Protein AF-A0A968Q8F9-F1 (afdb_monomer)

Radius of gyration: 17.28 Å; Cα contacts (8 Å, |Δi|>4): 92; chains: 1; bounding box: 48×37×35 Å

Solvent-accessible surface area (backbone atoms only — not comparable to full-atom values): 5662 Å² total; per-residue (Å²): 109,63,76,64,48,56,75,79,41,61,53,74,35,31,25,41,42,33,31,44,78,93,46,100,79,45,48,78,45,80,41,35,43,74,46,48,63,62,53,38,59,77,66,68,66,83,71,64,65,50,76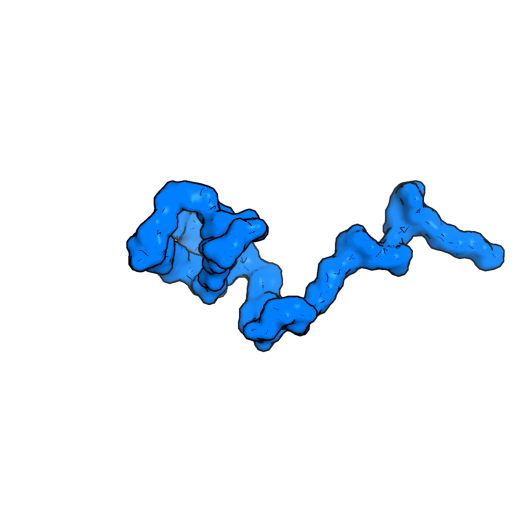,48,78,39,69,78,48,53,66,47,65,75,34,82,47,94,90,61,45,86,76,79,58,90,81,35,89,86,56,68,44,98,94,40,69,76,83,84,131

Nearest PDB structures (foldseek):
  2ybo-assembly1_A-2  TM=8.472E-01  e=1.616E-03  Pseudomonas aeruginosa PAO1
  2ybq-assembly1_A-2  TM=8.435E-01  e=2.372E-03  Pseudomonas aeruginosa PAO1
  1s4d-assembly1_A  TM=8.810E-01  e=7.031E-03  Pseudomonas denitrificans (nom. rej.)
  1s4d-assembly5_J  TM=8.954E-01  e=9.080E-03  Pseudomonas denitrificans (nom. rej.)
  1s4d-assembly6_L  TM=8.546E-01  e=1.032E-02  Pseudomonas denitrificans (nom. rej.)

Structure (mmCIF, N/CA/C/O backbone):
data_AF-A0A968Q8F9-F1
#
_entry.id   AF-A0A968Q8F9-F1
#
loop_
_atom_site.group_PDB
_atom_site.id
_atom_site.type_symbol
_atom_site.label_atom_id
_atom_site.label_alt_id
_atom_site.label_comp_id
_atom_site.label_asym_id
_atom_site.label_entity_id
_atom_site.label_seq_id
_atom_site.pdbx_PDB_ins_code
_atom_site.Cartn_x
_atom_site.Cartn_y
_atom_site.Cartn_z
_atom_site.occupancy
_atom_site.B_iso_or_equiv
_atom_site.auth_seq_id
_atom_site.auth_comp_id
_atom_site.auth_asym_id
_atom_site.auth_atom_id
_atom_site.pdbx_PDB_model_num
ATOM 1 N N . ALA A 1 1 ? -9.302 -0.010 -14.014 1.00 91.25 1 ALA A N 1
ATOM 2 C CA . ALA A 1 1 ? -8.076 0.323 -13.258 1.00 91.25 1 ALA A CA 1
ATOM 3 C C . ALA A 1 1 ? -6.921 -0.627 -13.587 1.00 91.25 1 ALA A C 1
ATOM 5 O O . ALA A 1 1 ? -6.068 -0.216 -14.359 1.00 91.25 1 ALA A O 1
ATOM 6 N N . GLN A 1 2 ? -6.895 -1.884 -13.106 1.00 97.56 2 GLN A N 1
ATOM 7 C CA . GLN A 1 2 ? -5.749 -2.799 -13.316 1.00 97.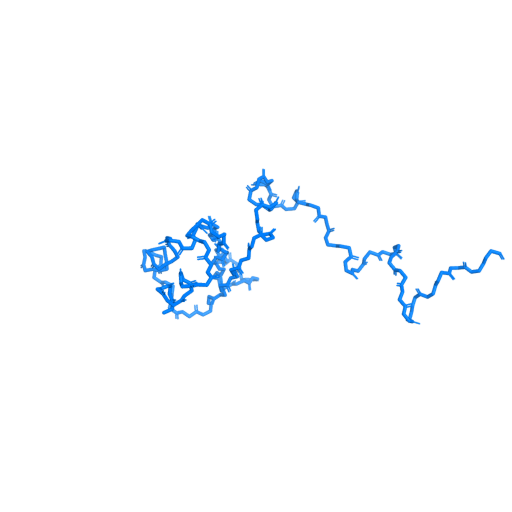56 2 GLN A CA 1
ATOM 8 C C . GLN A 1 2 ? -5.317 -2.928 -14.783 1.00 97.56 2 GLN A C 1
ATOM 10 O O . GLN A 1 2 ? -4.154 -2.709 -15.095 1.00 97.56 2 GLN A O 1
ATOM 15 N N . ALA A 1 3 ? -6.259 -3.213 -15.687 1.00 98.06 3 ALA A N 1
ATOM 16 C CA . ALA A 1 3 ? -5.957 -3.359 -17.112 1.00 98.06 3 ALA A CA 1
ATOM 17 C C . ALA A 1 3 ? -5.306 -2.107 -17.728 1.00 98.06 3 ALA A C 1
ATOM 19 O O . ALA A 1 3 ? -4.459 -2.236 -18.598 1.00 98.06 3 ALA A O 1
ATOM 20 N N . GLN A 1 4 ? -5.664 -0.905 -17.260 1.00 98.19 4 GLN A N 1
ATOM 21 C CA . GLN A 1 4 ? -5.049 0.340 -17.734 1.00 98.19 4 GLN A CA 1
ATOM 22 C C . GLN A 1 4 ? -3.631 0.512 -17.182 1.00 98.19 4 GLN A C 1
ATOM 24 O O . GLN A 1 4 ? -2.751 0.960 -17.904 1.00 98.19 4 GLN A O 1
ATOM 29 N N . LEU A 1 5 ? -3.394 0.135 -15.922 1.00 98.00 5 LEU A N 1
ATOM 30 C CA . LEU A 1 5 ? -2.057 0.180 -15.325 1.00 98.00 5 LEU A CA 1
ATOM 31 C C . LEU A 1 5 ? -1.098 -0.795 -16.019 1.00 98.00 5 LEU A C 1
ATOM 33 O O . LEU A 1 5 ? 0.043 -0.433 -16.275 1.00 98.00 5 LEU A O 1
ATOM 37 N N . LEU A 1 6 ? -1.572 -1.985 -16.396 1.00 98.19 6 LEU A N 1
ATOM 38 C CA . LEU A 1 6 ? -0.780 -2.989 -17.121 1.00 9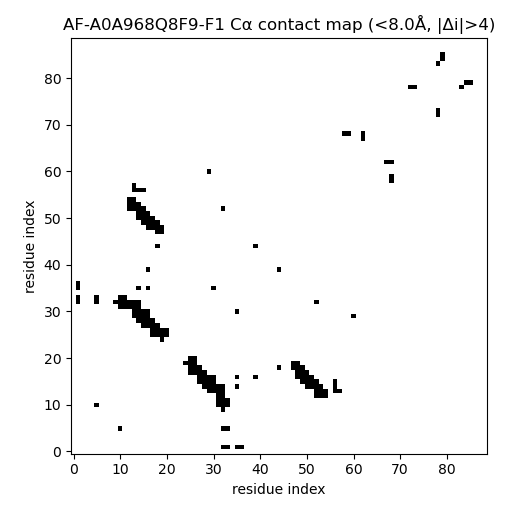8.19 6 LEU A CA 1
ATOM 39 C C . LEU A 1 6 ? -0.329 -2.538 -18.523 1.00 98.19 6 LEU A C 1
ATOM 41 O O . LEU A 1 6 ? 0.533 -3.178 -19.112 1.00 98.19 6 LEU A O 1
ATOM 45 N N . LEU A 1 7 ? -0.870 -1.437 -19.060 1.00 98.19 7 LEU A N 1
ATOM 46 C CA . LEU A 1 7 ? -0.360 -0.828 -20.297 1.00 98.19 7 LEU A CA 1
ATOM 47 C C . LEU A 1 7 ? 0.921 -0.007 -20.078 1.00 98.19 7 LEU A C 1
ATOM 49 O O . LEU A 1 7 ? 1.581 0.363 -21.046 1.00 98.19 7 LEU A O 1
ATOM 53 N N . HIS A 1 8 ? 1.248 0.322 -18.826 1.00 97.06 8 HIS A N 1
ATOM 54 C CA . HIS A 1 8 ? 2.318 1.260 -18.471 1.00 97.06 8 HIS A CA 1
ATOM 55 C C . HIS A 1 8 ? 3.297 0.714 -17.425 1.00 97.06 8 HIS A C 1
ATOM 57 O O . HIS A 1 8 ? 4.366 1.292 -17.238 1.00 97.06 8 HIS A O 1
ATOM 63 N N . TYR A 1 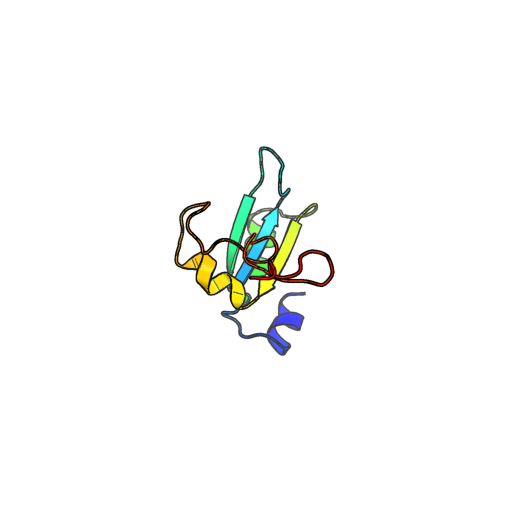9 ? 2.938 -0.374 -16.745 1.00 97.00 9 TYR A N 1
ATOM 64 C CA . TYR A 1 9 ? 3.727 -1.009 -15.698 1.00 97.00 9 TYR A CA 1
ATOM 65 C C . TYR A 1 9 ? 3.814 -2.513 -15.937 1.00 97.00 9 TYR A C 1
ATOM 67 O O . TYR A 1 9 ? 2.843 -3.136 -16.367 1.00 97.00 9 TYR A O 1
ATOM 75 N N . GLU A 1 10 ? 4.957 -3.098 -15.582 1.00 97.50 10 GLU A N 1
ATOM 76 C CA . GLU A 1 10 ? 5.159 -4.544 -15.626 1.00 97.50 10 GLU A CA 1
ATOM 77 C C . GLU A 1 10 ? 4.165 -5.266 -14.712 1.00 97.50 10 GLU A C 1
ATOM 79 O O . GLU A 1 10 ? 3.819 -4.777 -13.631 1.00 97.50 10 GLU A O 1
ATOM 84 N N . ALA A 1 11 ? 3.739 -6.462 -15.117 1.00 97.88 11 ALA A N 1
ATOM 85 C CA . ALA A 1 11 ? 2.768 -7.266 -14.375 1.00 97.88 11 ALA A CA 1
ATOM 86 C C . ALA A 1 11 ? 3.244 -7.634 -12.957 1.00 97.88 11 ALA A C 1
ATOM 88 O O . ALA A 1 11 ? 2.427 -7.786 -12.048 1.00 97.88 11 ALA A O 1
ATOM 89 N N . ASP A 1 12 ? 4.561 -7.730 -12.761 1.00 96.38 12 ASP A N 1
ATOM 90 C CA . ASP A 1 12 ? 5.202 -8.014 -11.476 1.00 96.38 12 ASP A CA 1
ATOM 91 C C . ASP A 1 12 ? 5.482 -6.745 -10.639 1.00 96.38 12 ASP A C 1
ATOM 93 O O . ASP A 1 12 ? 6.122 -6.818 -9.584 1.00 96.38 12 ASP A O 1
ATOM 97 N N . THR A 1 13 ? 5.063 -5.559 -11.103 1.00 96.62 13 THR A N 1
ATOM 98 C CA . THR A 1 13 ? 5.228 -4.310 -10.348 1.00 96.62 13 THR A CA 1
ATOM 99 C C . THR A 1 13 ? 4.484 -4.452 -9.022 1.00 96.62 13 THR A C 1
ATOM 101 O O . THR A 1 13 ? 3.287 -4.740 -9.046 1.00 96.62 13 THR A O 1
ATOM 104 N N . PRO A 1 14 ? 5.134 -4.262 -7.861 1.00 96.38 14 PRO A N 1
ATOM 105 C CA . PRO A 1 14 ? 4.448 -4.463 -6.598 1.00 96.38 14 PRO A CA 1
ATOM 106 C C . PRO A 1 14 ? 3.373 -3.404 -6.358 1.00 96.38 14 PRO A C 1
ATOM 108 O O . PRO A 1 14 ? 3.548 -2.217 -6.658 1.00 96.38 14 PRO A O 1
ATOM 111 N N . VAL A 1 15 ? 2.291 -3.855 -5.739 1.00 97.25 15 VAL A N 1
ATOM 112 C CA . VAL A 1 15 ? 1.159 -3.055 -5.301 1.00 97.25 15 VAL A CA 1
ATOM 113 C C . VAL A 1 15 ? 0.931 -3.307 -3.820 1.00 97.25 15 VAL A C 1
ATOM 115 O O . VAL A 1 15 ? 0.624 -4.430 -3.422 1.00 97.25 15 VAL A O 1
ATOM 118 N N . ALA A 1 16 ? 1.055 -2.260 -3.008 1.00 96.44 16 ALA A N 1
ATOM 119 C CA . ALA A 1 16 ? 0.556 -2.279 -1.642 1.00 96.44 16 ALA A CA 1
ATOM 120 C C . ALA A 1 16 ? -0.923 -1.872 -1.650 1.00 96.44 16 ALA A C 1
ATOM 122 O O . ALA A 1 16 ? -1.266 -0.766 -2.075 1.00 96.44 16 ALA A O 1
ATOM 123 N N . ILE A 1 17 ? -1.789 -2.771 -1.197 1.00 97.06 17 ILE A N 1
ATOM 124 C CA . ILE A 1 17 ? -3.215 -2.543 -0.979 1.00 97.06 17 ILE A CA 1
ATOM 125 C C . ILE A 1 17 ? -3.393 -2.323 0.517 1.00 97.06 17 ILE A C 1
ATOM 127 O O . ILE A 1 17 ? -3.192 -3.247 1.299 1.00 97.06 17 ILE A O 1
ATOM 131 N N . CYS A 1 18 ? -3.746 -1.110 0.921 1.00 96.62 18 CYS A N 1
ATOM 132 C CA . CYS A 1 18 ? -3.759 -0.708 2.319 1.00 96.62 18 CYS A CA 1
ATOM 133 C C . CYS A 1 18 ? -5.167 -0.285 2.742 1.00 96.62 18 CYS A C 1
ATOM 135 O O . CYS A 1 18 ? -5.640 0.792 2.372 1.00 96.62 18 CYS A O 1
ATOM 137 N N . TYR A 1 19 ? -5.841 -1.126 3.514 1.00 97.75 19 TYR A N 1
ATOM 138 C CA . TYR A 1 19 ? -7.196 -0.900 3.998 1.00 97.75 19 TYR A CA 1
ATOM 139 C C . TYR A 1 19 ? -7.181 -0.282 5.396 1.00 97.75 19 TYR A C 1
ATOM 141 O O . TYR A 1 19 ? -6.539 -0.813 6.297 1.00 97.75 19 TYR A O 1
ATOM 149 N N . ARG A 1 20 ? -7.900 0.837 5.563 1.00 96.81 20 ARG A N 1
ATOM 150 C CA . ARG A 1 20 ? -8.069 1.574 6.831 1.00 96.81 20 ARG A CA 1
ATOM 151 C C . ARG A 1 20 ? -6.759 1.802 7.592 1.00 96.81 20 ARG A C 1
ATOM 153 O O . ARG A 1 20 ? -6.672 1.550 8.788 1.00 96.81 20 ARG A O 1
ATOM 160 N N . LEU A 1 21 ? -5.756 2.320 6.878 1.00 94.19 21 LEU A N 1
ATOM 161 C CA . LEU A 1 21 ? -4.454 2.635 7.467 1.00 94.19 21 LEU A CA 1
ATOM 162 C C . LEU A 1 21 ? -4.589 3.478 8.748 1.00 94.19 21 LEU A C 1
ATOM 164 O O . LEU A 1 21 ? -5.285 4.497 8.763 1.00 94.19 21 LEU A O 1
ATOM 168 N N . GLY A 1 22 ? -3.904 3.053 9.806 1.00 92.25 22 GLY A N 1
ATOM 169 C CA . GLY A 1 22 ? -3.902 3.662 11.134 1.00 92.25 22 GLY A CA 1
ATOM 170 C C . GLY A 1 22 ? -5.071 3.269 12.041 1.00 92.25 22 GLY A C 1
ATOM 171 O O . GLY A 1 22 ? -5.134 3.757 13.169 1.00 92.25 22 GLY A O 1
ATOM 172 N N . TRP A 1 23 ? -6.003 2.427 11.586 1.00 96.69 23 TRP A N 1
ATOM 173 C CA . TRP A 1 23 ? -7.117 1.939 12.406 1.00 96.69 23 TRP A CA 1
ATOM 174 C C . TRP A 1 23 ? -6.749 0.601 13.070 1.00 96.69 23 TRP A C 1
ATOM 176 O O . TRP A 1 23 ? -5.842 -0.082 12.597 1.00 96.69 23 TRP A O 1
ATOM 186 N N . PRO A 1 24 ? -7.440 0.183 14.152 1.00 96.50 24 PRO A N 1
ATOM 187 C CA . PRO A 1 24 ? -7.145 -1.088 14.826 1.00 96.50 24 PRO A CA 1
ATOM 188 C C . PRO A 1 24 ? -7.264 -2.330 13.932 1.00 96.50 24 PRO A C 1
ATOM 190 O O . PRO A 1 24 ? -6.676 -3.363 14.230 1.00 96.50 24 PRO A O 1
ATOM 193 N N . ASP A 1 25 ? -8.038 -2.230 12.856 1.00 95.06 25 ASP A N 1
ATOM 194 C CA . ASP A 1 25 ? -8.311 -3.280 11.880 1.00 95.06 25 ASP A CA 1
ATOM 195 C C . ASP A 1 25 ? -7.715 -2.971 10.497 1.00 95.06 25 ASP A C 1
ATOM 197 O O . ASP A 1 25 ? -8.239 -3.403 9.464 1.00 95.06 25 ASP A O 1
ATOM 201 N N . GLU A 1 26 ? -6.604 -2.226 10.495 1.00 96.12 26 GLU A N 1
ATOM 202 C CA . GLU A 1 26 ? -5.737 -2.053 9.334 1.00 96.12 26 GLU A CA 1
ATOM 203 C C . GLU A 1 26 ? -5.348 -3.409 8.734 1.00 96.12 26 GLU A C 1
ATOM 205 O O . GLU A 1 26 ? -4.985 -4.353 9.440 1.00 96.12 26 GLU A O 1
ATOM 210 N N . GLN A 1 27 ? -5.379 -3.484 7.405 1.00 95.06 27 GLN A N 1
ATOM 211 C CA . GLN A 1 27 ? -4.865 -4.627 6.658 1.00 95.06 27 GLN A CA 1
ATOM 212 C C . GLN A 1 27 ? -4.034 -4.142 5.474 1.00 95.06 27 GLN A C 1
ATOM 214 O O . GLN A 1 27 ? -4.417 -3.197 4.779 1.00 95.06 27 GLN A O 1
ATOM 219 N N . ILE A 1 28 ? -2.896 -4.797 5.242 1.00 94.00 28 ILE A N 1
ATOM 220 C CA . ILE A 1 28 ? -1.992 -4.485 4.135 1.00 94.00 28 ILE A CA 1
ATOM 221 C C . ILE A 1 28 ? -1.683 -5.769 3.371 1.00 94.00 28 ILE A C 1
ATOM 223 O O . ILE A 1 28 ? -1.205 -6.744 3.950 1.00 94.00 28 ILE A O 1
ATOM 227 N N . TRP A 1 29 ? -1.900 -5.741 2.059 1.00 94.69 29 TRP A N 1
ATOM 228 C CA . TRP A 1 29 ? -1.454 -6.781 1.134 1.00 94.69 29 TRP A CA 1
ATOM 229 C C . TRP A 1 29 ? -0.387 -6.215 0.213 1.00 94.69 29 TRP A C 1
ATOM 231 O O . TRP A 1 29 ? -0.541 -5.111 -0.301 1.00 94.69 29 TRP A O 1
ATOM 241 N N . LEU A 1 30 ? 0.674 -6.982 -0.026 1.00 94.25 30 LEU A N 1
ATOM 242 C CA . LEU A 1 30 ? 1.687 -6.654 -1.020 1.00 94.25 30 LEU A CA 1
ATOM 243 C C . LEU A 1 30 ? 1.672 -7.730 -2.101 1.00 94.25 30 LEU A C 1
ATOM 245 O O . LEU A 1 30 ? 2.025 -8.878 -1.844 1.00 94.25 30 LEU A O 1
ATOM 249 N N . VAL A 1 31 ? 1.207 -7.358 -3.288 1.00 95.50 31 VAL A N 1
ATOM 250 C CA . VAL A 1 31 ? 0.905 -8.288 -4.385 1.00 95.50 31 VAL A CA 1
ATOM 251 C C . VAL A 1 31 ? 1.476 -7.757 -5.697 1.00 95.50 31 VAL A C 1
ATOM 253 O O . VAL A 1 31 ? 1.704 -6.550 -5.807 1.00 95.50 31 VAL A O 1
ATOM 256 N N . PRO A 1 32 ? 1.732 -8.600 -6.708 1.00 97.00 32 PRO A N 1
ATOM 257 C CA . PRO A 1 32 ? 2.042 -8.100 -8.043 1.00 97.00 32 PRO A CA 1
ATOM 258 C C . PRO A 1 32 ? 0.824 -7.384 -8.650 1.00 97.00 32 PRO A C 1
ATOM 260 O O . PRO A 1 32 ? -0.326 -7.699 -8.337 1.00 97.00 32 PRO A O 1
ATOM 263 N N . LEU A 1 33 ? 1.062 -6.435 -9.558 1.00 98.25 33 LEU A N 1
ATOM 264 C CA . LEU A 1 33 ? 0.012 -5.672 -10.242 1.00 98.25 33 LEU A CA 1
ATOM 265 C C . LEU A 1 33 ? -0.994 -6.571 -10.975 1.00 98.25 33 LEU A C 1
ATOM 267 O O . LEU A 1 33 ? -2.170 -6.217 -11.064 1.00 98.25 33 LEU A O 1
ATOM 271 N N . ALA A 1 34 ? -0.555 -7.736 -11.457 1.00 98.25 34 ALA A N 1
ATOM 272 C CA . ALA A 1 34 ? -1.420 -8.747 -12.063 1.00 98.25 34 ALA A CA 1
ATOM 273 C C . ALA A 1 34 ? -2.544 -9.249 -11.132 1.00 98.25 34 ALA A C 1
ATOM 275 O O . ALA A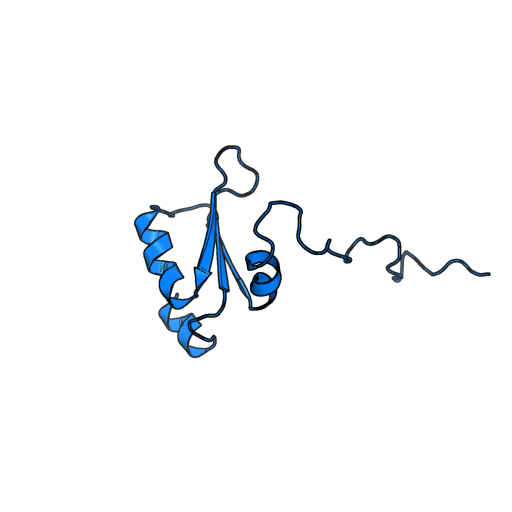 1 34 ? -3.626 -9.583 -11.620 1.00 98.25 34 ALA A O 1
ATOM 276 N N . ASP A 1 35 ? -2.324 -9.233 -9.815 1.00 98.25 35 ASP A N 1
ATOM 277 C CA . ASP A 1 35 ? -3.233 -9.816 -8.821 1.00 98.25 35 ASP A CA 1
ATOM 278 C C . ASP A 1 35 ? -4.065 -8.762 -8.073 1.00 98.25 35 ASP A C 1
ATOM 280 O O . ASP A 1 35 ? -4.949 -9.110 -7.286 1.00 98.25 35 ASP A O 1
ATOM 284 N N . MET A 1 36 ? -3.820 -7.470 -8.326 1.00 97.88 36 MET A N 1
ATOM 285 C CA . MET A 1 36 ? -4.410 -6.351 -7.581 1.00 97.88 36 MET A CA 1
ATOM 286 C C . MET A 1 36 ? -5.939 -6.460 -7.466 1.00 97.88 36 MET A C 1
ATOM 288 O O . MET A 1 36 ? -6.485 -6.414 -6.369 1.00 97.88 36 MET A O 1
ATOM 292 N N . ALA A 1 37 ? -6.639 -6.629 -8.587 1.00 97.81 37 ALA A N 1
ATOM 293 C CA . ALA A 1 37 ? -8.094 -6.685 -8.640 1.00 97.81 37 ALA A CA 1
ATOM 294 C C . ALA A 1 37 ? -8.642 -7.960 -7.991 1.00 97.81 37 ALA A C 1
ATOM 296 O O . ALA A 1 37 ? -9.642 -7.898 -7.279 1.00 97.81 37 ALA A O 1
ATOM 297 N N . ALA A 1 38 ? -7.985 -9.103 -8.205 1.00 98.31 38 ALA A N 1
ATOM 298 C CA . ALA A 1 38 ? -8.406 -10.368 -7.612 1.00 98.31 38 ALA A CA 1
ATOM 299 C C . ALA A 1 38 ? -8.388 -10.284 -6.078 1.00 98.31 38 ALA A C 1
ATOM 301 O O . ALA A 1 38 ? -9.375 -10.637 -5.433 1.00 98.31 38 ALA A O 1
ATOM 302 N N . VAL A 1 39 ? -7.316 -9.730 -5.503 1.00 98.06 39 VAL A N 1
ATOM 303 C CA . VAL A 1 39 ? -7.191 -9.542 -4.051 1.00 98.06 39 VAL A CA 1
ATOM 304 C C . VAL A 1 39 ? -8.172 -8.496 -3.525 1.00 98.06 39 VAL A C 1
ATOM 306 O O . VAL A 1 39 ? -8.819 -8.735 -2.509 1.00 98.06 39 VAL A O 1
ATOM 309 N N . THR A 1 40 ? -8.368 -7.381 -4.235 1.00 97.75 40 THR A N 1
ATOM 310 C CA . THR A 1 40 ? -9.392 -6.381 -3.887 1.00 97.75 40 THR A CA 1
ATOM 311 C C . THR A 1 40 ? -10.784 -6.995 -3.752 1.00 97.75 40 THR A C 1
ATOM 313 O O . THR A 1 40 ? -11.494 -6.690 -2.794 1.00 97.75 40 THR A O 1
ATOM 316 N N . HIS A 1 41 ? -11.181 -7.851 -4.697 1.00 97.56 41 HIS A N 1
ATOM 317 C CA . HIS A 1 41 ? -12.498 -8.486 -4.690 1.00 97.56 41 HIS A CA 1
ATOM 318 C C . HIS A 1 41 ? -12.613 -9.591 -3.639 1.00 97.56 41 HIS A C 1
ATOM 320 O O . HIS A 1 41 ? -13.624 -9.658 -2.948 1.00 97.56 41 HIS A O 1
ATOM 326 N N . ALA A 1 42 ? -11.584 -10.429 -3.493 1.00 97.94 42 ALA A N 1
ATOM 327 C CA . ALA A 1 42 ? -11.576 -11.507 -2.505 1.00 97.94 42 ALA A CA 1
ATOM 328 C C . ALA A 1 42 ? -11.669 -10.984 -1.061 1.00 97.94 42 ALA A C 1
ATOM 330 O O . ALA A 1 42 ? -12.269 -11.639 -0.213 1.00 97.94 42 ALA A O 1
ATOM 331 N N . SER A 1 43 ? -11.112 -9.798 -0.802 1.00 96.50 43 SER A N 1
ATOM 332 C CA . SER A 1 43 ? -11.124 -9.146 0.512 1.00 96.50 43 SER A CA 1
ATOM 333 C C . SER A 1 43 ? -12.274 -8.141 0.706 1.00 96.50 43 SE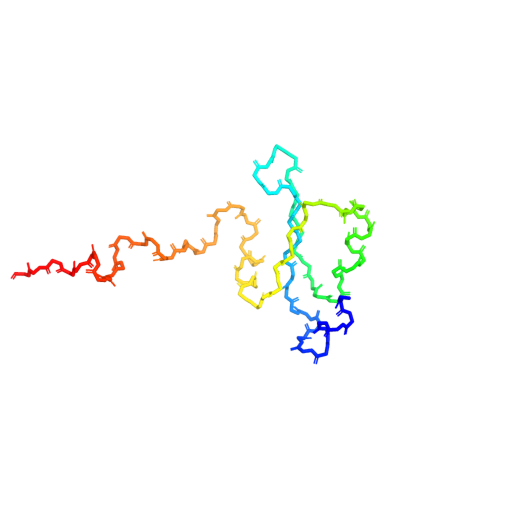R A C 1
ATOM 335 O O . SER A 1 43 ? -12.287 -7.444 1.717 1.00 96.50 43 SER A O 1
ATOM 337 N N . ASP A 1 44 ? -13.213 -8.032 -0.244 1.00 96.62 44 ASP A N 1
ATOM 338 C CA . ASP A 1 44 ? -14.351 -7.090 -0.225 1.00 96.62 44 ASP A CA 1
ATOM 339 C C . ASP A 1 44 ? -13.950 -5.633 0.102 1.00 96.62 44 ASP A C 1
ATOM 341 O O . ASP A 1 44 ? -14.521 -4.946 0.953 1.00 96.62 44 ASP A O 1
ATOM 345 N N . LEU A 1 45 ? -12.898 -5.141 -0.563 1.00 96.12 45 LEU A N 1
ATOM 346 C CA . LEU A 1 45 ? -12.331 -3.818 -0.292 1.00 96.12 45 LEU A CA 1
ATOM 347 C C . LEU A 1 45 ? -13.065 -2.724 -1.075 1.00 96.12 45 LEU A C 1
ATOM 349 O O . LEU A 1 45 ? -12.701 -2.393 -2.204 1.00 96.12 45 LEU A O 1
ATOM 353 N N . ILE A 1 46 ? -14.085 -2.128 -0.455 1.00 89.31 46 ILE A N 1
ATOM 354 C CA . ILE A 1 46 ? -14.987 -1.172 -1.126 1.00 89.31 46 ILE A CA 1
ATOM 355 C C . ILE A 1 46 ? -14.606 0.299 -0.884 1.00 89.31 46 ILE A C 1
ATOM 357 O O . ILE A 1 46 ? -14.709 1.136 -1.782 1.00 89.31 46 ILE A O 1
ATOM 361 N N . ARG A 1 47 ? -14.204 0.653 0.345 1.00 94.56 47 ARG A N 1
ATOM 362 C CA . ARG A 1 47 ? -13.906 2.034 0.775 1.00 94.56 47 ARG A CA 1
ATOM 363 C C . ARG A 1 47 ? -12.695 2.069 1.691 1.00 94.56 47 ARG A C 1
ATOM 365 O O . ARG A 1 47 ? -12.397 1.090 2.360 1.00 94.56 47 ARG A O 1
ATOM 372 N N . THR A 1 48 ? -12.048 3.230 1.759 1.00 96.19 48 THR A N 1
ATOM 373 C CA . THR A 1 48 ? -10.894 3.458 2.644 1.00 96.19 48 THR A CA 1
ATOM 374 C C . THR A 1 48 ? -9.738 2.499 2.340 1.00 96.19 48 THR A C 1
ATOM 376 O O . THR A 1 48 ? -9.090 1.975 3.242 1.00 96.19 48 THR A O 1
ATOM 379 N N . THR A 1 49 ? -9.484 2.287 1.049 1.00 97.50 49 THR A N 1
ATOM 380 C CA . THR A 1 49 ? -8.357 1.494 0.557 1.00 97.50 49 THR A CA 1
ATOM 381 C C . THR A 1 49 ? -7.441 2.385 -0.265 1.00 97.50 49 THR A C 1
ATOM 383 O O . THR A 1 49 ? -7.871 2.986 -1.251 1.00 97.50 49 THR A O 1
ATOM 386 N N . LEU A 1 50 ? -6.180 2.477 0.144 1.00 97.56 50 LEU A N 1
ATOM 387 C CA . LEU A 1 50 ? -5.112 3.118 -0.610 1.00 97.56 50 LEU A CA 1
ATOM 388 C C . LEU A 1 50 ? -4.373 2.054 -1.425 1.00 97.56 50 LEU A C 1
ATOM 390 O O . LEU A 1 50 ? -4.003 1.016 -0.888 1.00 97.56 50 LEU A O 1
ATOM 394 N N . TYR A 1 51 ? -4.127 2.335 -2.702 1.00 97.25 51 TYR A N 1
ATOM 395 C CA . TYR A 1 51 ? -3.306 1.495 -3.571 1.00 97.25 51 TYR A CA 1
ATOM 396 C C . TYR A 1 51 ? -2.012 2.237 -3.894 1.00 97.25 51 TYR A C 1
ATOM 398 O O . TYR A 1 51 ? -2.055 3.333 -4.454 1.00 97.25 51 TYR A O 1
ATOM 406 N N . VAL A 1 52 ? -0.865 1.649 -3.557 1.00 96.88 52 VAL A N 1
ATOM 407 C CA . VAL A 1 52 ? 0.460 2.183 -3.898 1.00 96.88 52 VAL A CA 1
ATOM 408 C C . VAL A 1 52 ? 1.117 1.234 -4.885 1.00 96.88 52 VAL A C 1
ATOM 410 O O . VAL A 1 52 ? 1.493 0.128 -4.519 1.00 96.88 52 VAL A O 1
ATOM 413 N N . ILE A 1 53 ? 1.258 1.668 -6.134 1.00 96.81 53 ILE A N 1
ATOM 414 C CA . ILE A 1 53 ? 1.879 0.898 -7.215 1.00 96.81 53 ILE A CA 1
ATOM 415 C C . ILE A 1 53 ? 3.281 1.464 -7.430 1.00 96.81 53 ILE A C 1
ATOM 417 O O . ILE A 1 53 ? 3.416 2.603 -7.877 1.00 96.81 53 ILE A O 1
ATOM 421 N N . SER A 1 54 ? 4.328 0.723 -7.058 1.00 94.25 54 SER A N 1
ATOM 422 C CA . SER A 1 54 ? 5.702 1.224 -7.175 1.00 94.25 54 SER A CA 1
ATOM 423 C C . SER A 1 54 ? 6.763 0.120 -7.088 1.00 94.25 54 SER A C 1
ATOM 425 O O . SER A 1 54 ? 6.728 -0.684 -6.152 1.00 94.25 54 SER A O 1
ATOM 427 N N . PRO A 1 55 ? 7.792 0.134 -7.960 1.00 91.56 55 PRO A N 1
ATOM 428 C CA . PRO A 1 55 ? 8.972 -0.721 -7.817 1.00 91.56 55 PRO A CA 1
ATOM 429 C C . PRO A 1 55 ? 9.708 -0.548 -6.480 1.00 91.56 55 PRO A C 1
ATOM 431 O O . PRO A 1 55 ? 10.329 -1.497 -6.006 1.00 91.56 55 PRO A O 1
ATOM 434 N N . ALA A 1 56 ? 9.608 0.623 -5.835 1.00 87.44 56 ALA A N 1
ATOM 435 C CA . ALA A 1 56 ? 10.263 0.900 -4.551 1.00 87.44 56 ALA A CA 1
ATOM 436 C C . ALA A 1 56 ? 9.775 -0.016 -3.412 1.00 87.44 56 ALA A C 1
ATOM 438 O O . ALA A 1 56 ? 10.466 -0.203 -2.415 1.00 87.44 56 ALA A O 1
ATOM 439 N N . LEU A 1 57 ? 8.599 -0.630 -3.564 1.00 87.94 57 LEU A N 1
ATOM 440 C CA . LEU A 1 57 ? 8.061 -1.574 -2.590 1.00 87.94 57 LEU A CA 1
ATOM 441 C C . LEU A 1 57 ? 8.803 -2.926 -2.582 1.00 87.94 57 LEU A C 1
ATOM 443 O O . LEU A 1 57 ? 8.651 -3.679 -1.622 1.00 87.94 57 LEU A O 1
ATOM 447 N N . ARG A 1 58 ? 9.631 -3.248 -3.593 1.00 86.31 58 ARG A N 1
ATOM 448 C CA . ARG A 1 58 ? 10.405 -4.511 -3.634 1.00 86.31 58 ARG A CA 1
ATOM 449 C C . ARG A 1 58 ? 11.366 -4.647 -2.453 1.00 86.31 58 ARG A C 1
ATOM 451 O O . ARG A 1 58 ? 11.492 -5.727 -1.886 1.00 86.31 58 ARG A O 1
ATOM 458 N N . GLU A 1 59 ? 11.996 -3.548 -2.048 1.00 74.56 59 GLU A N 1
ATOM 459 C CA . GLU A 1 59 ? 12.927 -3.526 -0.910 1.00 74.56 59 GLU A CA 1
ATOM 460 C C . GLU A 1 59 ? 12.219 -3.749 0.435 1.00 74.56 59 GLU A C 1
ATOM 462 O O . GLU A 1 59 ? 12.813 -4.259 1.387 1.00 74.56 59 GLU A O 1
ATOM 467 N N . ILE A 1 60 ? 10.930 -3.402 0.500 1.00 69.12 60 ILE A N 1
ATOM 468 C CA . ILE A 1 60 ? 10.072 -3.601 1.672 1.00 69.12 60 ILE A CA 1
ATOM 469 C C . ILE A 1 60 ? 9.553 -5.046 1.705 1.00 69.12 60 ILE A C 1
ATOM 471 O O . ILE A 1 60 ? 9.507 -5.653 2.770 1.00 69.12 60 ILE A O 1
ATOM 475 N N . ALA A 1 61 ? 9.242 -5.627 0.540 1.00 62.19 61 ALA A N 1
ATOM 476 C CA . ALA A 1 61 ? 8.793 -7.015 0.402 1.00 62.19 61 ALA A CA 1
ATOM 477 C C . ALA A 1 61 ? 9.828 -8.041 0.898 1.00 62.19 61 ALA A C 1
ATOM 479 O O . ALA A 1 61 ? 9.462 -9.058 1.481 1.00 62.19 61 ALA A O 1
ATOM 480 N N . GLY A 1 62 ? 11.119 -7.777 0.661 1.00 57.78 62 GLY A N 1
ATOM 481 C CA . GLY A 1 62 ? 12.214 -8.678 1.039 1.00 57.78 62 GLY A CA 1
ATOM 482 C C . GLY A 1 62 ? 12.545 -8.692 2.537 1.00 57.78 62 GLY A C 1
ATOM 483 O O . GLY A 1 62 ? 13.131 -9.656 3.019 1.00 57.78 62 GLY A O 1
ATOM 484 N N . ASN A 1 63 ? 12.143 -7.658 3.284 1.00 52.22 63 ASN A N 1
ATOM 485 C CA . ASN A 1 63 ? 12.391 -7.511 4.720 1.00 52.22 63 ASN A CA 1
ATOM 486 C C . ASN A 1 63 ? 11.056 -7.594 5.475 1.00 52.22 63 ASN A C 1
ATOM 488 O O . ASN A 1 63 ? 10.544 -6.605 5.993 1.00 52.22 63 ASN A O 1
ATOM 492 N N . ALA A 1 64 ? 10.478 -8.796 5.491 1.00 49.94 64 ALA A N 1
ATOM 493 C CA . ALA A 1 64 ? 9.092 -9.105 5.863 1.00 49.94 64 ALA A CA 1
ATOM 494 C C . ALA A 1 64 ? 8.712 -8.922 7.351 1.00 49.94 64 ALA A C 1
ATOM 496 O O . ALA A 1 64 ? 7.714 -9.479 7.805 1.00 49.94 64 ALA A O 1
ATOM 497 N N . ALA A 1 65 ? 9.469 -8.148 8.127 1.00 51.47 65 ALA A N 1
ATOM 498 C CA . ALA A 1 65 ? 9.092 -7.794 9.488 1.00 51.47 65 ALA A CA 1
ATOM 499 C C . ALA A 1 65 ? 8.739 -6.295 9.557 1.00 51.47 65 ALA A C 1
ATOM 501 O O . ALA A 1 65 ? 9.557 -5.456 9.161 1.00 51.47 65 ALA A O 1
ATOM 502 N N . PRO A 1 66 ? 7.553 -5.922 10.081 1.00 51.38 66 PRO A N 1
ATOM 503 C CA . PRO A 1 66 ? 7.207 -4.530 10.350 1.00 51.38 66 PRO A CA 1
ATOM 504 C C . PRO A 1 66 ? 8.362 -3.828 11.079 1.00 51.38 66 PRO A C 1
ATOM 506 O O . PRO A 1 66 ? 8.868 -4.327 12.083 1.00 51.38 66 PRO A O 1
ATOM 509 N N . GLY A 1 67 ? 8.845 -2.713 10.526 1.00 56.84 67 GLY A N 1
ATOM 510 C CA . GLY A 1 67 ? 9.958 -1.942 11.097 1.00 56.84 67 GLY A CA 1
ATOM 511 C C . GLY A 1 67 ? 11.383 -2.380 10.721 1.00 56.84 67 GLY A C 1
ATOM 512 O O . GLY A 1 67 ? 12.320 -1.756 11.211 1.00 56.84 67 GLY A O 1
ATOM 513 N N . HIS A 1 68 ? 11.574 -3.383 9.855 1.00 56.25 68 HIS A N 1
ATOM 514 C CA . HIS A 1 68 ? 12.906 -3.917 9.505 1.00 56.25 68 HIS A CA 1
ATOM 515 C 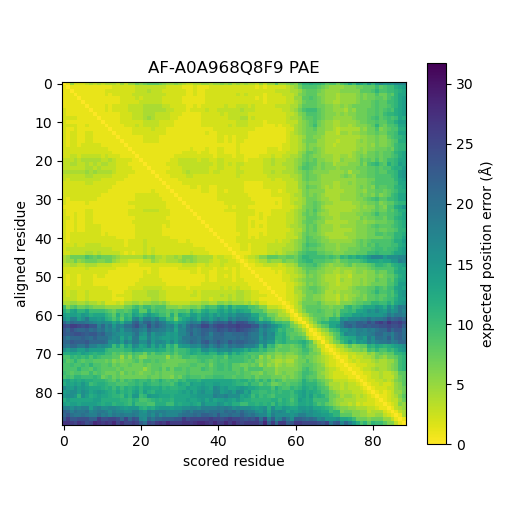C . HIS A 1 68 ? 13.427 -3.499 8.113 1.00 56.25 68 HIS A C 1
ATOM 517 O O . HIS A 1 68 ? 14.449 -4.006 7.656 1.00 56.25 68 HIS A O 1
ATOM 523 N N . GLY A 1 69 ? 12.759 -2.556 7.439 1.00 62.88 69 GLY A N 1
ATOM 524 C CA . GLY A 1 69 ? 13.266 -1.915 6.219 1.00 62.88 69 GLY A CA 1
ATOM 525 C C . GLY A 1 69 ? 14.173 -0.707 6.510 1.00 62.88 69 GLY A C 1
ATOM 526 O O . GLY A 1 69 ? 14.154 -0.172 7.625 1.00 62.88 69 GLY A O 1
ATOM 527 N N . PRO A 1 70 ? 14.957 -0.228 5.524 1.00 68.75 70 PRO A N 1
ATOM 528 C CA . PRO A 1 70 ? 15.739 0.995 5.677 1.00 68.75 70 PRO A CA 1
ATOM 529 C C . PRO A 1 70 ? 14.826 2.163 6.076 1.00 68.75 70 PRO A C 1
ATOM 531 O O . PRO A 1 70 ? 13.799 2.424 5.448 1.00 68.75 70 PRO A O 1
ATOM 534 N N . ARG A 1 71 ? 15.183 2.873 7.155 1.00 74.00 71 ARG A N 1
ATOM 535 C CA . ARG A 1 71 ? 14.397 4.024 7.618 1.00 74.00 71 ARG A CA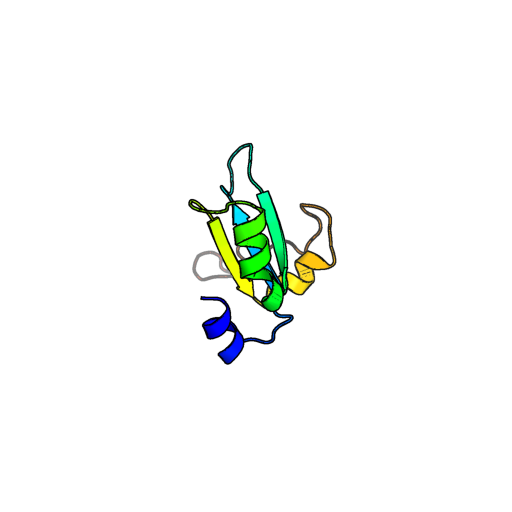 1
ATOM 536 C C . ARG A 1 71 ? 14.421 5.120 6.558 1.00 74.00 71 ARG A C 1
ATOM 538 O O . ARG A 1 71 ? 15.486 5.465 6.046 1.00 74.00 71 ARG A O 1
ATOM 545 N N . SER A 1 72 ? 13.255 5.715 6.296 1.00 78.00 72 SER A N 1
ATOM 546 C CA . SER A 1 72 ? 13.165 6.909 5.455 1.00 78.00 72 SER A CA 1
ATOM 547 C C . SER A 1 72 ? 14.128 7.978 5.966 1.00 78.00 72 SER A C 1
ATOM 549 O O . SER A 1 72 ? 14.076 8.372 7.134 1.00 78.00 72 SER A O 1
ATOM 551 N N . ARG A 1 73 ? 15.006 8.458 5.080 1.00 83.31 73 ARG A N 1
ATOM 552 C CA . ARG A 1 73 ? 15.942 9.544 5.390 1.00 83.31 73 ARG A CA 1
ATOM 553 C C . ARG A 1 73 ? 15.349 10.933 5.147 1.00 83.31 73 ARG A C 1
ATOM 555 O O . ARG A 1 73 ? 16.059 11.913 5.344 1.00 83.31 73 ARG A O 1
ATOM 562 N N . LEU A 1 74 ? 14.065 11.029 4.780 1.00 82.56 74 LEU A N 1
ATOM 563 C CA . LEU A 1 74 ? 13.388 12.303 4.504 1.00 82.56 74 LEU A CA 1
ATOM 564 C C . LEU A 1 74 ? 13.468 13.280 5.689 1.00 82.56 74 LEU A C 1
ATOM 566 O O . LEU A 1 74 ? 13.652 14.475 5.491 1.00 82.56 74 LEU A O 1
ATOM 570 N N . TYR A 1 75 ? 13.398 12.753 6.915 1.00 82.88 75 TYR A N 1
ATOM 571 C CA . TYR A 1 75 ? 13.569 13.515 8.157 1.00 82.88 75 TYR A CA 1
ATOM 572 C C . TYR A 1 75 ? 14.836 13.113 8.927 1.00 82.88 75 TYR A C 1
ATOM 574 O O . TYR A 1 75 ? 14.916 13.305 10.140 1.00 82.88 75 TYR A O 1
ATOM 582 N N . SER A 1 76 ? 15.825 12.517 8.246 1.00 87.31 76 SER A N 1
ATOM 583 C CA . SER A 1 76 ? 17.101 12.158 8.872 1.00 87.31 76 SER A CA 1
ATOM 584 C C . SER A 1 76 ? 17.769 13.417 9.423 1.00 87.31 76 SER A C 1
ATOM 586 O O . SER A 1 76 ? 17.859 14.405 8.692 1.00 87.31 76 SER A O 1
ATOM 588 N N . PRO A 1 77 ? 18.297 13.406 10.659 1.00 85.56 77 PRO A N 1
ATOM 589 C CA . PRO A 1 77 ? 18.946 14.586 11.214 1.00 85.56 77 PRO A CA 1
ATOM 590 C C . PRO A 1 77 ? 20.170 15.025 10.398 1.00 85.56 77 PRO A C 1
ATOM 592 O O . PRO A 1 77 ? 20.436 16.223 10.322 1.00 85.56 77 PRO A O 1
ATOM 595 N N . ASP A 1 78 ? 20.830 14.068 9.735 1.00 86.38 78 ASP A N 1
ATOM 596 C CA . ASP A 1 78 ? 21.959 14.280 8.820 1.00 86.38 78 ASP A CA 1
ATOM 597 C C . ASP A 1 78 ? 21.575 14.952 7.485 1.00 86.38 78 ASP A C 1
ATOM 599 O O . ASP A 1 78 ? 22.454 15.323 6.706 1.00 86.38 78 ASP A O 1
ATOM 603 N N . HIS A 1 79 ? 20.281 15.066 7.156 1.00 85.50 79 HIS A N 1
ATOM 604 C CA . HIS A 1 79 ? 19.844 15.647 5.887 1.00 85.50 79 HIS A CA 1
ATOM 605 C C . HIS A 1 79 ? 19.886 17.176 5.952 1.00 85.50 79 HIS A C 1
ATOM 607 O O . HIS A 1 79 ? 19.103 17.805 6.658 1.00 85.50 79 HIS A O 1
ATOM 613 N N . THR A 1 80 ? 20.797 17.788 5.200 1.00 87.38 80 THR A N 1
ATOM 614 C CA . THR A 1 80 ? 20.903 19.247 5.094 1.00 87.38 80 THR A CA 1
ATOM 615 C C . THR A 1 80 ? 19.861 19.798 4.118 1.00 87.38 80 THR A C 1
ATOM 617 O O . THR A 1 80 ? 19.760 19.319 2.992 1.00 87.38 80 THR A O 1
ATOM 620 N N . HIS A 1 81 ? 19.129 20.839 4.514 1.00 86.06 81 HIS A N 1
ATOM 621 C CA . HIS A 1 81 ? 18.184 21.565 3.654 1.00 86.06 81 HIS A CA 1
ATOM 622 C C . HIS A 1 81 ? 18.146 23.057 4.027 1.00 86.06 81 HIS A C 1
ATOM 624 O O . HIS A 1 81 ? 18.823 23.477 4.962 1.00 86.06 81 HIS A O 1
ATOM 630 N N . LEU A 1 82 ? 17.346 23.873 3.324 1.00 86.88 82 LEU A N 1
ATOM 631 C CA . LEU A 1 82 ? 17.313 25.339 3.495 1.00 86.88 82 LEU A CA 1
ATOM 632 C C . LEU A 1 82 ? 17.129 25.797 4.960 1.00 86.88 82 LEU A C 1
ATOM 634 O O . LEU A 1 82 ? 17.739 26.770 5.383 1.00 86.88 82 LEU A O 1
ATOM 638 N N . PHE A 1 83 ? 16.327 25.066 5.738 1.00 86.62 83 PHE A N 1
ATOM 639 C CA . PHE A 1 83 ? 16.043 25.337 7.158 1.00 86.62 83 PHE A CA 1
ATOM 640 C C . PHE A 1 83 ? 16.865 24.478 8.140 1.00 86.62 83 PHE A C 1
ATOM 642 O O . PHE A 1 83 ? 16.584 24.459 9.335 1.00 86.62 83 PHE A O 1
ATOM 649 N N . ARG A 1 84 ? 17.858 23.735 7.641 1.00 83.88 84 ARG A N 1
ATOM 650 C CA . ARG A 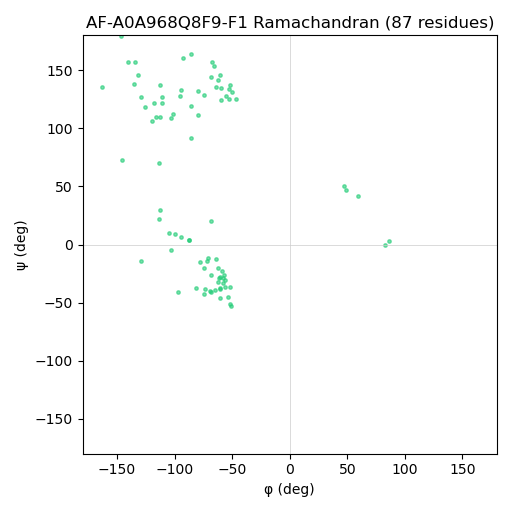1 84 ? 18.803 22.921 8.420 1.00 83.88 84 ARG A CA 1
ATOM 651 C C . ARG A 1 84 ? 20.168 22.945 7.715 1.00 83.88 84 ARG A C 1
ATOM 653 O O . ARG A 1 84 ? 20.526 21.962 7.059 1.00 83.88 84 ARG A O 1
ATOM 660 N N . PRO A 1 85 ? 20.899 24.074 7.766 1.00 84.75 85 PRO A N 1
ATOM 661 C CA . PRO A 1 85 ? 22.240 24.169 7.201 1.00 84.75 85 PRO A CA 1
ATOM 662 C C . PRO A 1 85 ? 23.223 23.289 7.982 1.00 84.75 85 PRO A C 1
ATOM 664 O O . PRO A 1 85 ? 22.989 22.951 9.145 1.00 84.75 85 PRO A O 1
ATOM 667 N N . LYS A 1 86 ? 24.331 22.905 7.337 1.00 84.88 86 LYS A N 1
ATOM 668 C CA . LYS A 1 86 ? 25.410 22.190 8.027 1.00 84.88 86 LYS A CA 1
ATOM 669 C C . LYS A 1 86 ? 25.993 23.096 9.122 1.00 84.88 86 LYS A C 1
ATOM 671 O O . LYS A 1 86 ? 26.115 24.298 8.872 1.00 84.88 86 LYS A O 1
ATOM 676 N N . PRO A 1 87 ? 26.357 22.550 10.297 1.00 77.06 87 PRO A N 1
ATOM 677 C CA . PRO A 1 87 ? 27.136 23.296 11.279 1.00 77.06 87 PRO A CA 1
ATOM 678 C C . PRO A 1 87 ? 28.392 23.868 10.608 1.00 77.06 87 PRO A C 1
ATOM 680 O O . PRO A 1 87 ? 29.038 23.162 9.833 1.00 77.06 87 PRO A O 1
ATOM 683 N N . GLN A 1 88 ? 28.694 25.143 10.852 1.00 75.06 88 GLN A N 1
ATOM 684 C CA . GLN A 1 88 ? 29.977 25.731 10.463 1.00 75.06 88 GLN A CA 1
ATOM 685 C C . GLN A 1 88 ? 31.043 25.213 11.440 1.00 75.06 88 GLN A C 1
ATOM 687 O O . GLN A 1 88 ? 30.805 25.256 12.648 1.00 75.06 88 GLN A O 1
ATOM 692 N N . GLU A 1 89 ? 32.146 24.673 10.912 1.00 60.56 89 GLU A N 1
ATOM 693 C CA . GLU A 1 89 ? 33.338 24.281 11.689 1.00 60.56 89 GLU A CA 1
ATOM 694 C C . GLU A 1 89 ? 34.109 25.499 12.210 1.00 60.56 89 GLU A C 1
ATOM 696 O O . GLU A 1 89 ? 34.196 26.507 11.466 1.00 60.56 89 GLU A O 1
#

Sequence (89 aa):
AQAQLLLHYEADTPVAICYRLGWPDEQIWLVPLADMAAVTHASDLIRTTLYVISPALREIAGNAAPGHGPRSRLYSPDHTHLFRPKPQE

Foldseek 3Di:
DLVVVVVPDPQQFWKWKWAPPPDPPIDIDIGGSVCVVVVCVVVVPDDRIDIDGHNVCVQVVVQPDVPRGDDDCPVPLPDADPVRHDDDD

Mean predicted aligned error: 6.61 Å

pLDDT: mean 88.05, std 13.44, range [49.94, 98.31]

Secondary structure (DSSP, 8-state):
-HHHHTTTS-TT-EEEEEESTTSTT-EEEEEEGGGHHHHHHHTT--SSEEEEE-GGGHHHHTS-STT-SPPP-TT-TT--BTTBPPPP-